Protein AF-A0A815UGX0-F1 (afdb_monomer_lite)

Foldseek 3Di:
DQDPVNVVVVVVLVVVVVVVVVVPDDLVNVLVSVLVLLVVCQDPPRPVSLADKDKFFQDAPVSVVSNVVSCVVVVSPPQWDWDDDPRGITITHHPPPPPPD

Sequence (101 aa):
MITFEETLFLIDLILRMKYFQIGCTTSNDIELFVHVILMKISTKPNHNLRLLAFSIPTADDEMIKKLQKMINFNKLIFNYIIKRLFDTTIYIWNNTKLLFL

Radius of gyration: 13.76 Å; chains: 1; bounding box: 44×29×32 Å

Structure (mmCIF, N/CA/C/O backbone):
data_AF-A0A815UGX0-F1
#
_entry.id   AF-A0A815UGX0-F1
#
loop_
_atom_site.group_PDB
_atom_site.id
_atom_site.type_symbol
_atom_site.label_atom_id
_atom_site.label_alt_id
_atom_site.label_comp_id
_atom_site.label_asym_id
_atom_site.label_entity_id
_atom_site.label_seq_id
_atom_site.pdbx_PDB_ins_code
_atom_site.Cartn_x
_atom_site.Cartn_y
_atom_site.Cartn_z
_atom_site.occupancy
_atom_site.B_iso_or_equiv
_atom_site.auth_seq_id
_atom_site.auth_comp_id
_atom_site.auth_asym_id
_atom_site.auth_atom_id
_atom_site.pdbx_PDB_model_num
ATOM 1 N N . MET A 1 1 ? -12.250 15.304 9.681 1.00 71.44 1 MET A N 1
ATOM 2 C CA . MET A 1 1 ? -11.108 16.195 9.978 1.00 71.44 1 MET A CA 1
ATOM 3 C C . MET A 1 1 ? -9.881 15.318 10.117 1.00 71.44 1 MET A C 1
ATOM 5 O O . MET A 1 1 ? -9.971 14.340 10.851 1.00 71.44 1 MET A O 1
ATOM 9 N N . ILE A 1 2 ? -8.813 15.608 9.370 1.00 77.25 2 ILE A N 1
ATOM 10 C CA . ILE A 1 2 ? -7.548 14.865 9.463 1.00 77.25 2 ILE A CA 1
ATOM 11 C C . ILE A 1 2 ? -6.904 15.197 10.809 1.00 77.25 2 ILE A C 1
ATOM 13 O O . ILE A 1 2 ? -6.871 16.365 11.200 1.00 77.25 2 ILE A O 1
ATOM 17 N N . THR A 1 3 ? -6.452 14.184 11.544 1.00 85.69 3 THR A N 1
ATOM 18 C CA . THR A 1 3 ? -5.793 14.403 12.839 1.00 85.69 3 THR A CA 1
ATOM 19 C C . THR A 1 3 ? -4.356 14.894 12.650 1.00 85.69 3 THR A C 1
ATOM 21 O O . THR A 1 3 ? -3.759 14.772 11.576 1.00 85.69 3 THR A O 1
ATOM 24 N N . PHE A 1 4 ? -3.761 15.441 13.710 1.00 85.44 4 PHE A N 1
ATOM 25 C CA . PHE A 1 4 ? -2.349 15.824 13.689 1.00 85.44 4 PHE A CA 1
ATOM 26 C C . PHE A 1 4 ? -1.433 14.623 13.390 1.00 85.44 4 PHE A C 1
ATOM 28 O O . PHE A 1 4 ? -0.520 14.732 12.575 1.00 85.44 4 PHE A O 1
ATOM 35 N N . GLU A 1 5 ? -1.725 13.451 13.962 1.00 85.50 5 GLU A N 1
ATOM 36 C CA . GLU A 1 5 ? -0.975 12.217 13.691 1.00 85.50 5 GLU A CA 1
ATOM 37 C C . GLU A 1 5 ? -1.096 11.755 12.235 1.00 85.50 5 GLU A C 1
ATOM 39 O O . GLU A 1 5 ? -0.102 11.360 11.625 1.00 85.50 5 GLU A O 1
ATOM 44 N N . GLU A 1 6 ? -2.302 11.817 11.662 1.00 82.88 6 GLU A N 1
ATOM 45 C CA . GLU A 1 6 ? -2.519 11.517 10.245 1.00 82.88 6 GLU A CA 1
ATOM 46 C C . GLU A 1 6 ? -1.743 12.505 9.359 1.00 82.88 6 GLU A C 1
ATOM 48 O O . GLU A 1 6 ? -1.129 12.098 8.376 1.00 82.88 6 GLU A O 1
ATOM 53 N N . THR A 1 7 ? -1.695 13.785 9.738 1.00 84.75 7 THR A N 1
ATOM 54 C CA . THR A 1 7 ? -0.933 14.821 9.019 1.00 84.75 7 THR A CA 1
ATOM 55 C C . THR A 1 7 ? 0.570 14.542 9.044 1.00 84.75 7 THR A C 1
ATOM 57 O O . THR A 1 7 ? 1.213 14.573 7.996 1.00 84.75 7 THR A O 1
ATOM 60 N N . LEU A 1 8 ? 1.137 14.217 10.211 1.00 86.81 8 LEU A N 1
ATOM 61 C CA . LEU A 1 8 ? 2.555 13.861 10.330 1.00 86.81 8 LEU A CA 1
ATOM 62 C C . LEU A 1 8 ? 2.902 12.623 9.501 1.00 86.81 8 LEU A C 1
ATOM 64 O O . LEU A 1 8 ? 3.933 12.599 8.831 1.00 86.81 8 LEU A O 1
ATOM 68 N N . PHE A 1 9 ? 2.020 11.622 9.500 1.00 86.12 9 PHE A N 1
ATOM 69 C CA . PHE A 1 9 ? 2.189 10.437 8.668 1.00 86.12 9 PHE A CA 1
ATOM 70 C C . PHE A 1 9 ? 2.206 10.782 7.171 1.00 86.12 9 PHE A C 1
ATOM 72 O O . PHE A 1 9 ? 3.064 10.286 6.448 1.00 86.12 9 PHE A O 1
ATOM 79 N N . LEU A 1 10 ? 1.312 11.659 6.701 1.00 84.44 10 LEU A N 1
ATOM 80 C CA . LEU A 1 10 ? 1.300 12.106 5.302 1.00 84.44 10 LEU A CA 1
ATOM 81 C C . LEU A 1 10 ? 2.569 12.880 4.922 1.00 84.44 10 LEU A C 1
ATOM 83 O O . LEU A 1 10 ? 3.078 12.707 3.816 1.00 84.44 10 LEU A O 1
ATOM 87 N N . ILE A 1 11 ? 3.104 13.704 5.828 1.00 85.25 11 ILE A N 1
ATOM 88 C CA . ILE A 1 11 ? 4.369 14.417 5.603 1.00 85.25 11 ILE A CA 1
ATOM 89 C C . ILE A 1 11 ? 5.529 13.420 5.464 1.00 85.25 11 ILE A C 1
ATOM 91 O O . ILE A 1 11 ? 6.281 13.501 4.491 1.00 85.25 11 ILE A O 1
ATOM 95 N N . ASP A 1 12 ? 5.650 12.454 6.382 1.00 84.69 12 ASP A N 1
ATOM 96 C CA . ASP A 1 12 ? 6.668 11.391 6.308 1.00 84.69 12 ASP A CA 1
ATOM 97 C C . ASP A 1 12 ? 6.523 10.563 5.019 1.00 84.69 12 ASP A C 1
ATOM 99 O O . ASP A 1 12 ? 7.509 10.285 4.332 1.00 84.69 12 ASP A O 1
ATOM 103 N N . LEU A 1 13 ? 5.284 10.253 4.627 1.00 83.81 13 LEU A N 1
ATOM 104 C CA . LEU A 1 13 ? 4.973 9.533 3.397 1.00 83.81 13 LEU A CA 1
ATOM 105 C C . LEU A 1 13 ? 5.483 10.272 2.154 1.00 83.81 13 LEU A C 1
ATOM 107 O O . LEU A 1 13 ? 6.174 9.677 1.328 1.00 83.81 13 LEU A O 1
ATOM 111 N N . ILE A 1 14 ? 5.185 11.569 2.030 1.00 80.62 14 ILE A N 1
ATOM 112 C CA . ILE A 1 14 ? 5.613 12.399 0.893 1.00 80.62 14 ILE A CA 1
ATOM 113 C C . ILE A 1 14 ? 7.141 12.466 0.810 1.00 80.62 14 ILE A C 1
ATOM 115 O O . ILE A 1 14 ? 7.705 12.385 -0.284 1.00 80.62 14 ILE A O 1
ATOM 119 N N . LEU A 1 15 ? 7.822 12.597 1.953 1.00 79.31 15 LEU A N 1
ATOM 120 C CA . LEU A 1 15 ? 9.284 12.610 1.997 1.00 79.31 15 LEU A CA 1
ATOM 121 C C . LEU A 1 15 ? 9.858 11.291 1.478 1.00 79.31 15 LEU A C 1
ATOM 123 O O . LEU A 1 15 ? 10.726 11.313 0.608 1.00 79.31 15 LEU A O 1
ATOM 127 N N . ARG A 1 16 ? 9.332 10.148 1.931 1.00 76.88 16 ARG A N 1
ATOM 128 C CA . ARG A 1 16 ? 9.757 8.822 1.456 1.00 76.88 16 ARG A CA 1
ATOM 129 C C . ARG A 1 16 ? 9.478 8.624 -0.031 1.00 76.88 16 ARG A C 1
ATOM 131 O O . ARG A 1 16 ? 10.355 8.140 -0.737 1.00 76.88 16 ARG A O 1
ATOM 138 N N . MET A 1 17 ? 8.324 9.058 -0.542 1.00 74.44 17 MET A N 1
ATOM 139 C CA . MET A 1 17 ? 8.008 8.965 -1.977 1.00 74.44 17 MET A CA 1
ATOM 140 C C . MET A 1 17 ? 9.025 9.708 -2.853 1.00 74.44 17 MET A C 1
ATOM 142 O O . MET A 1 17 ? 9.391 9.205 -3.915 1.00 74.44 17 MET A O 1
ATOM 146 N N . LYS A 1 18 ? 9.538 10.862 -2.400 1.00 69.00 18 LYS A N 1
ATOM 147 C CA . LYS A 1 18 ? 10.619 11.571 -3.106 1.00 69.00 18 LYS A CA 1
ATOM 148 C C . LYS A 1 18 ? 11.907 10.748 -3.175 1.00 69.00 18 LYS A C 1
ATOM 150 O O . LYS A 1 18 ? 12.571 10.782 -4.205 1.00 69.00 18 LYS A O 1
ATOM 155 N N . TYR A 1 19 ? 12.237 9.983 -2.132 1.00 66.44 19 TYR A N 1
ATOM 156 C CA . TYR A 1 19 ? 13.378 9.060 -2.165 1.00 66.44 19 TYR A CA 1
ATOM 157 C C . TYR A 1 19 ? 13.174 7.923 -3.179 1.00 66.44 19 TYR A C 1
ATOM 159 O O . TYR A 1 19 ? 14.099 7.612 -3.926 1.00 66.44 19 TYR A O 1
ATOM 167 N N . PHE A 1 20 ? 11.962 7.361 -3.280 1.00 64.81 20 PHE A N 1
ATOM 168 C CA . PHE A 1 20 ? 11.636 6.324 -4.275 1.00 64.81 20 PHE A CA 1
ATOM 169 C C . PHE A 1 20 ? 11.746 6.826 -5.727 1.00 64.81 20 PHE A C 1
ATOM 171 O O . PHE A 1 20 ? 12.129 6.069 -6.616 1.00 64.81 20 PHE A O 1
ATOM 178 N N . GLN A 1 21 ? 11.470 8.109 -5.982 1.00 60.59 21 GLN A N 1
ATOM 179 C CA . GLN A 1 21 ? 11.523 8.692 -7.328 1.00 60.59 21 GLN A CA 1
ATOM 180 C C . GLN A 1 21 ? 12.950 8.818 -7.898 1.00 60.59 21 GLN A C 1
ATOM 182 O O . GLN A 1 21 ? 13.115 8.892 -9.113 1.00 60.59 21 GLN A O 1
ATOM 187 N N . ILE A 1 22 ? 13.989 8.800 -7.056 1.00 59.16 22 ILE A N 1
ATOM 188 C CA . ILE A 1 22 ? 15.395 8.983 -7.473 1.00 59.16 22 ILE A CA 1
ATOM 189 C C . ILE A 1 22 ? 15.990 7.679 -8.070 1.00 59.16 22 ILE A C 1
ATOM 191 O O . ILE A 1 22 ? 17.185 7.581 -8.326 1.00 59.16 22 ILE A O 1
ATOM 195 N N . GLY A 1 23 ? 15.158 6.664 -8.348 1.00 53.78 23 GLY A N 1
ATOM 196 C CA . GLY A 1 23 ? 15.554 5.451 -9.081 1.00 53.78 23 GLY A CA 1
ATOM 197 C C . GLY A 1 23 ? 16.417 4.475 -8.277 1.00 53.78 23 GLY A C 1
ATOM 198 O O . GLY A 1 23 ? 16.997 3.553 -8.839 1.00 53.78 23 GLY A O 1
ATOM 199 N N . CYS A 1 24 ? 16.506 4.670 -6.962 1.00 50.91 24 CYS A N 1
ATOM 200 C CA . CYS A 1 24 ? 17.451 3.976 -6.092 1.00 50.91 24 CYS A CA 1
ATOM 201 C C . CYS A 1 24 ? 16.729 3.034 -5.120 1.00 50.91 24 CYS A C 1
ATOM 203 O O . CYS A 1 24 ? 16.945 3.105 -3.914 1.00 50.91 24 CYS A O 1
ATOM 205 N N . THR A 1 25 ? 15.796 2.213 -5.616 1.00 60.28 25 THR A N 1
ATOM 206 C CA . THR A 1 25 ? 15.001 1.339 -4.738 1.00 60.28 25 THR A CA 1
ATOM 207 C C . THR A 1 25 ? 14.845 -0.057 -5.309 1.00 60.28 25 THR A C 1
ATOM 209 O O . THR A 1 25 ? 14.569 -0.245 -6.492 1.00 60.28 25 THR A O 1
ATOM 212 N N . THR A 1 26 ? 15.081 -1.045 -4.452 1.00 66.12 26 THR A N 1
ATOM 213 C CA . THR A 1 26 ? 14.900 -2.460 -4.768 1.00 66.12 26 THR A CA 1
ATOM 214 C C . THR A 1 26 ? 13.430 -2.849 -4.599 1.00 66.12 26 THR A C 1
ATOM 216 O O . THR A 1 26 ? 12.667 -2.158 -3.919 1.00 66.12 26 THR A O 1
ATOM 219 N N . SER A 1 27 ? 13.013 -3.996 -5.151 1.00 66.00 27 SER A N 1
ATOM 220 C CA . SER A 1 27 ? 11.641 -4.505 -4.968 1.00 66.00 27 SER A CA 1
ATOM 221 C C . SER A 1 27 ? 11.240 -4.637 -3.491 1.00 66.00 27 SER A C 1
ATOM 223 O O . SER A 1 27 ? 10.068 -4.492 -3.150 1.00 66.00 27 SER A O 1
ATOM 225 N N . ASN A 1 28 ? 12.210 -4.909 -2.610 1.00 72.88 28 ASN A N 1
ATOM 226 C CA . ASN A 1 28 ? 11.977 -5.094 -1.178 1.00 72.88 28 ASN A CA 1
ATOM 227 C C . ASN A 1 28 ? 11.662 -3.773 -0.467 1.00 72.88 28 ASN A C 1
ATOM 229 O O . ASN A 1 28 ? 10.830 -3.753 0.440 1.00 72.88 28 ASN A O 1
ATOM 233 N N . ASP A 1 29 ? 12.283 -2.671 -0.894 1.00 78.44 29 ASP A N 1
ATOM 234 C CA . ASP A 1 29 ? 12.025 -1.347 -0.321 1.00 78.44 29 ASP A CA 1
ATOM 235 C C . ASP A 1 29 ? 10.587 -0.911 -0.612 1.00 78.44 29 ASP A C 1
ATOM 237 O O . ASP A 1 29 ? 9.896 -0.384 0.261 1.00 78.44 29 ASP A O 1
ATOM 241 N N . ILE A 1 30 ? 10.109 -1.199 -1.827 1.00 79.19 30 ILE A N 1
ATOM 242 C CA . ILE A 1 30 ? 8.731 -0.925 -2.241 1.00 79.19 30 ILE A CA 1
ATOM 243 C C . ILE A 1 30 ? 7.752 -1.808 -1.464 1.00 79.19 30 ILE A C 1
ATOM 245 O O . ILE A 1 30 ? 6.753 -1.300 -0.959 1.00 79.19 30 ILE A O 1
ATOM 249 N N . GLU A 1 31 ? 8.031 -3.106 -1.311 1.00 82.94 31 GLU A N 1
ATOM 250 C CA . GLU A 1 31 ? 7.183 -4.005 -0.517 1.00 82.94 31 GLU A CA 1
ATOM 251 C C . GLU A 1 31 ? 7.024 -3.514 0.928 1.00 82.94 31 GLU A C 1
ATOM 253 O O . GLU A 1 31 ? 5.898 -3.389 1.420 1.00 82.94 31 GLU A O 1
ATOM 258 N N . LEU A 1 32 ? 8.134 -3.169 1.587 1.00 83.44 32 LEU A N 1
ATOM 259 C CA . LEU A 1 32 ? 8.126 -2.665 2.957 1.00 83.44 32 LEU A CA 1
ATOM 260 C C . LEU A 1 32 ? 7.402 -1.317 3.060 1.00 83.44 32 LEU A C 1
ATOM 262 O O . LEU A 1 32 ? 6.642 -1.089 4.003 1.00 83.44 32 LEU A O 1
ATOM 266 N N . PHE A 1 33 ? 7.580 -0.441 2.073 1.00 84.06 33 PHE A N 1
ATOM 267 C CA . PHE A 1 33 ? 6.892 0.843 2.022 1.00 84.06 33 PHE A CA 1
ATOM 268 C C . PHE A 1 33 ? 5.374 0.683 1.891 1.00 84.06 33 PHE A C 1
ATOM 270 O O . PHE A 1 33 ? 4.620 1.243 2.689 1.00 84.06 33 PHE A O 1
ATOM 277 N N . VAL A 1 34 ? 4.914 -0.144 0.948 1.00 82.62 34 VAL A N 1
ATOM 278 C CA . VAL A 1 34 ? 3.487 -0.462 0.779 1.00 82.62 34 VAL A CA 1
ATOM 279 C C . VAL A 1 34 ? 2.921 -1.102 2.043 1.00 82.62 34 VAL A C 1
ATOM 281 O O . VAL A 1 34 ? 1.820 -0.752 2.470 1.00 82.62 34 VAL A O 1
ATOM 284 N N . HIS A 1 35 ? 3.680 -1.997 2.676 1.00 85.06 35 HIS A N 1
ATOM 285 C CA . HIS A 1 35 ? 3.287 -2.635 3.925 1.00 85.06 35 HIS A CA 1
ATOM 286 C C . HIS A 1 35 ? 3.028 -1.611 5.042 1.00 85.06 35 HIS A C 1
ATOM 288 O O . HIS A 1 35 ? 1.973 -1.654 5.676 1.00 85.06 35 HIS A O 1
ATOM 294 N N . VAL A 1 36 ? 3.938 -0.650 5.245 1.00 85.44 36 VAL A N 1
ATOM 295 C CA . VAL A 1 36 ? 3.788 0.418 6.253 1.00 85.44 36 VAL A CA 1
ATOM 296 C C . VAL A 1 36 ? 2.536 1.257 5.992 1.00 85.44 36 VAL A C 1
ATOM 298 O O . VAL A 1 36 ? 1.771 1.523 6.924 1.00 85.44 36 VAL A O 1
ATOM 301 N N . ILE A 1 37 ? 2.292 1.630 4.732 1.00 83.81 37 ILE A N 1
ATOM 302 C CA . ILE A 1 37 ? 1.103 2.400 4.347 1.00 83.81 37 ILE A CA 1
ATOM 303 C C . ILE A 1 37 ? -0.167 1.631 4.701 1.00 83.81 37 ILE A C 1
ATOM 305 O O . ILE A 1 37 ? -1.037 2.142 5.409 1.00 83.81 37 ILE A O 1
ATOM 309 N N . LEU A 1 38 ? -0.261 0.383 4.248 1.00 82.62 38 LEU A N 1
ATOM 310 C CA . LEU A 1 38 ? -1.452 -0.436 4.436 1.00 82.62 38 LEU A CA 1
ATOM 311 C C . LEU A 1 38 ? -1.703 -0.782 5.904 1.00 82.62 38 LEU A C 1
ATOM 313 O O . LEU A 1 38 ? -2.855 -0.780 6.337 1.00 82.62 38 LEU A O 1
ATOM 317 N N . MET A 1 39 ? -0.654 -1.004 6.697 1.00 83.69 39 MET A N 1
ATOM 318 C CA . MET A 1 39 ? -0.765 -1.185 8.147 1.00 83.69 39 MET A CA 1
ATOM 319 C C . MET A 1 39 ? -1.320 0.065 8.833 1.00 83.69 39 MET A C 1
ATOM 321 O O . MET A 1 39 ? -2.247 -0.024 9.645 1.00 83.69 39 MET A O 1
ATOM 325 N N . LYS A 1 40 ? -0.808 1.252 8.484 1.00 82.12 40 LYS A N 1
ATOM 326 C CA . LYS A 1 40 ? -1.291 2.509 9.068 1.00 82.12 40 LYS A CA 1
ATOM 327 C C . LYS A 1 40 ? -2.750 2.778 8.697 1.00 82.12 40 LYS A C 1
ATOM 329 O O . LYS A 1 40 ? -3.529 3.181 9.554 1.00 82.12 40 LYS A O 1
ATOM 334 N N . ILE A 1 41 ? -3.148 2.478 7.465 1.00 79.00 41 ILE A N 1
ATOM 335 C CA . ILE A 1 41 ? -4.542 2.588 7.016 1.00 79.00 41 ILE A CA 1
ATOM 336 C C . ILE A 1 41 ? -5.460 1.575 7.727 1.00 79.00 41 ILE A C 1
ATOM 338 O O . ILE A 1 41 ? -6.613 1.879 8.050 1.00 79.00 41 ILE A O 1
ATOM 342 N N . SER A 1 42 ? -4.961 0.360 7.970 1.00 76.19 42 SER A N 1
ATOM 343 C CA . SER A 1 42 ? -5.741 -0.732 8.566 1.00 76.19 42 SER A CA 1
ATOM 344 C C . SER A 1 42 ? -6.004 -0.541 10.065 1.00 76.19 42 SER A C 1
ATOM 346 O O . SER A 1 42 ? -6.950 -1.119 10.602 1.00 76.19 42 SER A O 1
ATOM 348 N N . THR A 1 43 ? -5.224 0.299 10.752 1.00 77.06 43 THR A N 1
ATOM 349 C CA . THR A 1 43 ? -5.417 0.596 12.180 1.00 77.06 43 THR A CA 1
ATOM 350 C C . THR A 1 43 ? -6.563 1.597 12.406 1.00 77.06 43 THR A C 1
ATOM 352 O O . THR A 1 43 ? -6.619 2.671 11.807 1.00 77.06 43 THR A O 1
ATOM 355 N N . LYS A 1 44 ? -7.525 1.256 13.281 1.00 67.56 44 LYS A N 1
ATOM 356 C CA . LYS A 1 44 ? -8.509 2.232 13.796 1.00 67.56 44 LYS A CA 1
ATOM 357 C C . LYS A 1 44 ? -7.781 3.210 14.737 1.00 67.56 44 LYS A C 1
ATOM 359 O O . LYS A 1 44 ? -6.941 2.729 15.496 1.00 67.56 44 LYS A O 1
ATOM 364 N N . PRO A 1 45 ? -8.092 4.523 14.739 1.00 62.88 45 PRO A N 1
ATOM 365 C CA . PRO A 1 45 ? -9.242 5.207 14.128 1.00 62.88 45 PRO A CA 1
ATOM 366 C C . PRO A 1 45 ? -8.947 5.962 12.806 1.00 62.88 45 PRO A C 1
ATOM 368 O O . PRO A 1 45 ? -9.625 6.946 12.518 1.00 62.88 45 PRO A O 1
ATOM 371 N N . ASN A 1 46 ? -7.984 5.525 11.982 1.00 66.94 46 ASN A N 1
ATOM 372 C CA . ASN A 1 46 ? -7.494 6.274 10.806 1.00 66.94 46 ASN A CA 1
ATOM 373 C C . ASN A 1 46 ? -8.456 6.262 9.597 1.00 66.94 46 ASN A C 1
ATOM 375 O O . ASN A 1 46 ? -8.127 5.801 8.502 1.00 66.94 46 ASN A O 1
ATOM 379 N N . HIS A 1 47 ? -9.691 6.725 9.792 1.00 68.06 47 HIS A N 1
ATOM 380 C CA . HIS A 1 47 ? -10.746 6.699 8.784 1.00 68.06 47 HIS A CA 1
ATOM 381 C C . HIS A 1 47 ? -10.442 7.587 7.572 1.00 68.06 47 HIS A C 1
ATOM 383 O O . HIS A 1 47 ? -10.875 7.243 6.477 1.00 68.06 47 HIS A O 1
ATOM 389 N N . ASN A 1 48 ? -9.682 8.679 7.727 1.00 74.00 48 ASN A N 1
ATOM 390 C CA . ASN A 1 48 ? -9.358 9.561 6.599 1.00 74.00 48 ASN A CA 1
ATOM 391 C C . ASN A 1 48 ? -8.256 8.960 5.716 1.00 74.00 48 ASN A C 1
ATOM 393 O O . ASN A 1 48 ? -8.319 9.069 4.493 1.00 74.00 48 ASN A O 1
ATOM 397 N N . LEU A 1 49 ? -7.282 8.258 6.315 1.00 74.62 49 LEU A N 1
ATOM 398 C CA . LEU A 1 49 ? -6.217 7.573 5.566 1.00 74.62 49 LEU A CA 1
ATOM 399 C C . LEU A 1 49 ? -6.759 6.453 4.669 1.00 74.62 49 LEU A C 1
ATOM 401 O O . LEU A 1 49 ? -6.124 6.090 3.684 1.00 74.62 49 LEU A O 1
ATOM 405 N N . ARG A 1 50 ? -7.966 5.950 4.946 1.00 72.81 50 ARG A N 1
ATOM 406 C CA . ARG A 1 50 ? -8.658 4.978 4.088 1.00 72.81 50 ARG A CA 1
ATOM 407 C C . ARG A 1 50 ? -9.028 5.516 2.708 1.00 72.81 50 ARG A C 1
ATOM 409 O O . ARG A 1 50 ? -9.381 4.721 1.848 1.00 72.81 50 ARG A O 1
ATOM 416 N N . LEU A 1 51 ? -8.956 6.826 2.487 1.00 72.25 51 LEU A N 1
ATOM 417 C CA . LEU A 1 51 ? -9.159 7.439 1.173 1.00 72.25 51 LEU A CA 1
ATOM 418 C C . LEU A 1 51 ? -7.854 7.582 0.382 1.00 72.25 51 LEU A C 1
ATOM 420 O O . LEU A 1 51 ? -7.888 8.010 -0.770 1.00 72.25 51 LEU A O 1
ATOM 424 N N . LEU A 1 52 ? -6.708 7.233 0.976 1.00 74.12 52 LEU A N 1
ATOM 425 C CA . LEU A 1 52 ? -5.433 7.310 0.281 1.00 74.12 52 LEU A CA 1
ATOM 426 C C . LEU A 1 52 ? -5.401 6.338 -0.890 1.00 74.12 52 LEU A C 1
ATOM 428 O O . LEU A 1 52 ? -5.658 5.140 -0.742 1.00 74.12 52 LEU A O 1
ATOM 432 N N . ALA A 1 53 ? -5.014 6.890 -2.032 1.00 73.12 53 ALA A N 1
ATOM 433 C CA . ALA A 1 53 ? -4.623 6.154 -3.211 1.00 73.12 53 ALA A CA 1
ATOM 434 C C . ALA A 1 53 ? -3.209 6.577 -3.602 1.00 73.12 53 ALA A C 1
ATOM 436 O O . ALA A 1 53 ? -2.852 7.752 -3.507 1.00 73.12 53 ALA A O 1
ATOM 437 N N . PHE A 1 54 ? -2.403 5.617 -4.039 1.00 74.12 54 PHE A N 1
ATOM 438 C CA . PHE A 1 54 ? -1.054 5.883 -4.518 1.00 74.12 54 PHE A CA 1
ATOM 439 C C . PHE A 1 54 ? -0.701 4.963 -5.681 1.00 74.12 54 PHE A C 1
ATOM 441 O O . PHE A 1 54 ? -1.284 3.886 -5.849 1.00 74.12 54 PHE A O 1
ATOM 448 N N . SER A 1 55 ? 0.250 5.436 -6.482 1.00 75.94 55 SER A N 1
ATOM 449 C CA . SER A 1 55 ? 0.750 4.770 -7.675 1.00 75.94 55 SER A CA 1
ATOM 450 C C . SER A 1 55 ? 2.216 4.395 -7.505 1.00 75.94 55 SER A C 1
ATOM 452 O O . SER A 1 55 ? 3.018 5.239 -7.104 1.00 75.94 55 SER A O 1
ATOM 454 N N . ILE A 1 56 ? 2.574 3.164 -7.859 1.00 76.31 56 ILE A N 1
ATOM 455 C CA . ILE A 1 56 ? 3.973 2.720 -7.914 1.00 76.31 56 ILE A CA 1
ATOM 456 C C . ILE A 1 56 ? 4.368 2.654 -9.390 1.00 76.31 56 ILE A C 1
ATOM 458 O O . ILE A 1 56 ? 3.874 1.754 -10.072 1.00 76.31 56 ILE A O 1
ATOM 462 N N . PRO A 1 57 ? 5.180 3.595 -9.905 1.00 69.00 57 PRO A N 1
ATOM 463 C CA . PRO A 1 57 ? 5.687 3.518 -11.269 1.00 69.00 57 PRO A CA 1
ATOM 464 C C . PRO A 1 57 ? 6.701 2.372 -11.390 1.00 69.00 57 PRO A C 1
ATOM 466 O O . PRO A 1 57 ? 7.305 1.957 -10.402 1.00 69.00 57 PRO A O 1
ATOM 469 N N . THR A 1 58 ? 6.927 1.882 -12.609 1.00 73.00 58 THR A N 1
ATOM 470 C CA . THR A 1 58 ? 7.896 0.807 -12.926 1.00 73.00 58 THR A CA 1
ATOM 471 C C . THR A 1 58 ? 7.654 -0.532 -12.219 1.00 73.00 58 THR A C 1
ATOM 473 O O . THR A 1 58 ? 8.567 -1.339 -12.092 1.00 73.00 58 THR A O 1
ATOM 476 N N . ALA A 1 59 ? 6.422 -0.804 -11.788 1.00 75.19 59 ALA A N 1
ATOM 477 C CA . ALA A 1 59 ? 6.081 -2.062 -11.150 1.00 75.19 59 ALA A CA 1
ATOM 478 C C . ALA A 1 59 ? 5.949 -3.217 -12.148 1.00 75.19 59 ALA A C 1
ATOM 480 O O . ALA A 1 59 ? 5.045 -3.222 -12.986 1.00 75.19 59 ALA A O 1
ATOM 481 N N . ASP A 1 60 ? 6.839 -4.202 -12.026 1.00 77.44 60 ASP A N 1
ATOM 482 C CA . ASP A 1 60 ? 6.797 -5.441 -12.797 1.00 77.44 60 ASP A CA 1
ATOM 483 C C . ASP A 1 60 ? 5.847 -6.493 -12.186 1.00 77.44 60 ASP A C 1
ATOM 485 O O . ASP A 1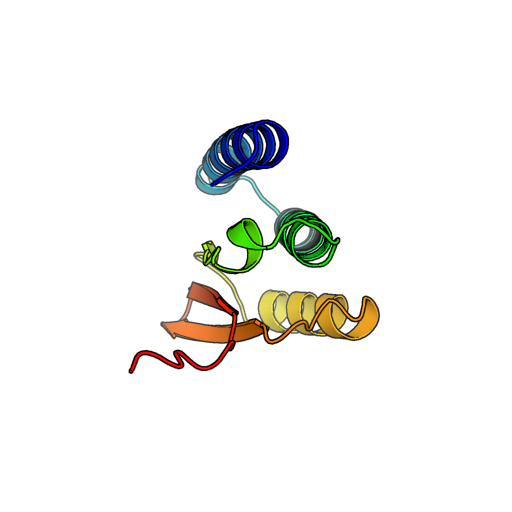 60 ? 5.302 -6.344 -11.085 1.00 77.44 60 ASP A O 1
ATOM 489 N N . ASP A 1 61 ? 5.637 -7.587 -12.922 1.00 79.75 61 ASP A N 1
ATOM 490 C CA . ASP A 1 61 ? 4.746 -8.676 -12.512 1.00 79.75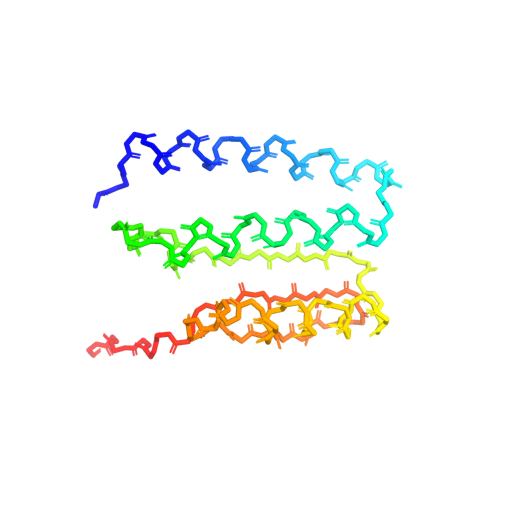 61 ASP A CA 1
ATOM 491 C C . ASP A 1 61 ? 5.223 -9.416 -11.254 1.00 79.75 61 ASP A C 1
ATOM 493 O O . ASP A 1 61 ? 4.402 -9.958 -10.505 1.00 79.75 61 ASP A O 1
ATOM 497 N N . GLU A 1 62 ? 6.534 -9.462 -11.003 1.00 83.19 62 GLU A N 1
ATOM 498 C CA . GLU A 1 62 ? 7.082 -10.104 -9.809 1.00 83.19 62 GLU A CA 1
ATOM 499 C C . GLU A 1 62 ? 6.754 -9.276 -8.565 1.00 83.19 62 GLU A C 1
ATOM 501 O O . GLU A 1 62 ? 6.267 -9.814 -7.566 1.00 83.19 62 GLU A O 1
ATOM 506 N N . MET A 1 63 ? 6.933 -7.958 -8.643 1.00 80.38 63 MET A N 1
ATOM 507 C CA . MET A 1 63 ? 6.591 -7.030 -7.578 1.00 80.38 63 MET A CA 1
ATOM 508 C C . MET A 1 63 ? 5.084 -7.018 -7.312 1.00 80.38 63 MET A C 1
ATOM 510 O O . MET A 1 63 ? 4.681 -7.060 -6.150 1.00 80.38 63 MET A O 1
ATOM 514 N N . ILE A 1 64 ? 4.239 -7.066 -8.352 1.00 79.88 64 ILE A N 1
ATOM 515 C CA . ILE A 1 64 ? 2.782 -7.222 -8.183 1.00 79.88 64 ILE A CA 1
ATOM 516 C C . ILE A 1 64 ? 2.466 -8.474 -7.355 1.00 79.88 64 ILE A C 1
ATOM 518 O O . ILE A 1 64 ? 1.705 -8.398 -6.385 1.00 79.88 64 ILE A O 1
ATOM 522 N N . LYS A 1 65 ? 3.060 -9.622 -7.703 1.00 83.00 65 LYS A N 1
ATOM 523 C CA . LYS A 1 65 ? 2.839 -10.888 -6.986 1.00 83.00 65 LYS A CA 1
ATOM 524 C C . LYS A 1 65 ? 3.322 -10.820 -5.538 1.00 83.00 65 LYS A C 1
ATOM 526 O O . LYS A 1 65 ? 2.617 -11.306 -4.651 1.00 83.00 65 LYS A O 1
ATOM 531 N N . LYS A 1 66 ? 4.485 -10.208 -5.280 1.00 84.94 66 LYS A N 1
ATOM 532 C CA . LYS A 1 66 ? 5.009 -10.000 -3.917 1.00 84.94 66 LYS A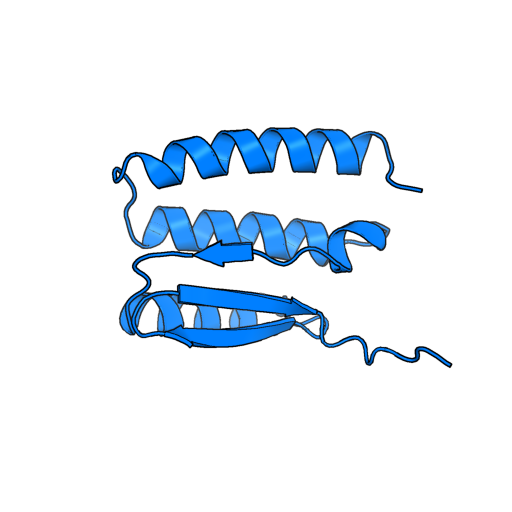 CA 1
ATOM 533 C C . LYS A 1 66 ? 4.056 -9.149 -3.082 1.00 84.94 66 LYS A C 1
ATOM 535 O O . LYS A 1 66 ? 3.641 -9.581 -2.008 1.00 84.94 66 LYS A O 1
ATOM 540 N N . L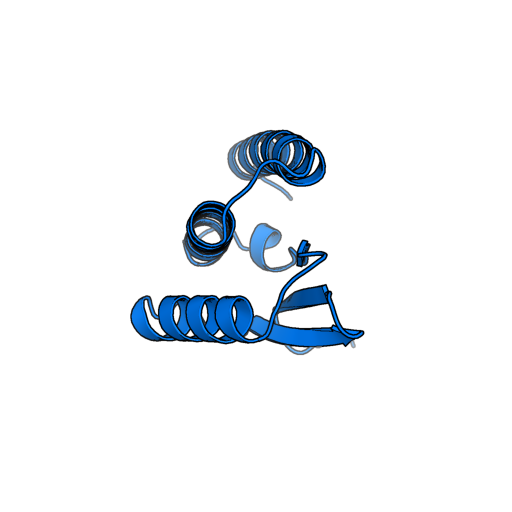EU A 1 67 ? 3.613 -8.012 -3.618 1.00 82.69 67 LEU A N 1
ATOM 541 C CA . LEU A 1 67 ? 2.663 -7.124 -2.946 1.00 82.69 67 LEU A CA 1
ATOM 542 C C . LEU A 1 67 ? 1.334 -7.827 -2.651 1.00 82.69 67 LEU A C 1
ATOM 544 O O . LEU A 1 67 ? 0.844 -7.763 -1.525 1.00 82.69 67 LEU A O 1
ATOM 548 N N . GLN A 1 68 ? 0.776 -8.557 -3.622 1.00 80.81 68 GLN A N 1
ATOM 549 C CA . GLN A 1 68 ? -0.442 -9.348 -3.419 1.00 80.81 68 GLN A CA 1
ATOM 550 C C . GLN A 1 68 ? -0.265 -10.399 -2.317 1.00 80.81 68 GLN A C 1
ATOM 552 O O . GLN A 1 68 ? -1.129 -10.540 -1.451 1.00 80.81 68 GLN A O 1
ATOM 557 N N . LYS A 1 69 ? 0.864 -11.119 -2.311 1.00 86.00 69 LYS A N 1
ATOM 558 C CA . LYS A 1 69 ? 1.167 -12.126 -1.288 1.00 86.00 69 LYS A CA 1
ATOM 559 C C . LYS A 1 69 ? 1.271 -11.502 0.105 1.00 86.00 69 LYS A C 1
ATOM 561 O O . LYS A 1 69 ? 0.666 -12.027 1.036 1.00 86.00 69 LYS A O 1
ATOM 566 N N . MET A 1 70 ? 1.981 -10.382 0.235 1.00 86.38 70 MET A N 1
ATOM 567 C CA . MET A 1 70 ? 2.148 -9.644 1.491 1.00 86.38 70 MET A CA 1
ATOM 568 C C . MET A 1 70 ? 0.804 -9.138 2.036 1.00 86.38 70 MET A C 1
ATOM 570 O O . MET A 1 70 ? 0.495 -9.326 3.213 1.00 86.38 70 MET A O 1
ATOM 574 N N . ILE A 1 71 ? -0.044 -8.584 1.169 1.00 80.94 71 ILE A N 1
ATOM 575 C CA . ILE A 1 71 ? -1.370 -8.068 1.536 1.00 80.94 71 ILE A CA 1
ATOM 576 C C . ILE A 1 71 ? -2.294 -9.184 2.029 1.00 80.94 71 ILE A C 1
ATOM 578 O O . ILE A 1 71 ? -2.962 -9.024 3.056 1.00 80.94 71 ILE A O 1
ATOM 582 N N . ASN A 1 72 ? -2.300 -10.320 1.327 1.00 81.81 72 ASN A N 1
ATOM 583 C CA . ASN A 1 72 ? -3.082 -11.496 1.702 1.00 81.81 72 ASN A CA 1
ATOM 584 C C . ASN A 1 72 ? -2.591 -12.096 3.028 1.00 81.81 72 ASN A C 1
ATOM 586 O O . ASN A 1 72 ? -3.403 -12.396 3.902 1.00 81.81 72 ASN A O 1
ATOM 590 N N . PHE A 1 73 ? -1.271 -12.244 3.190 1.00 84.94 73 PHE A N 1
ATOM 591 C CA . PHE A 1 73 ? -0.656 -12.828 4.384 1.00 84.94 73 PHE A CA 1
ATOM 592 C C . PHE A 1 73 ? -0.961 -12.006 5.642 1.00 84.94 73 PHE A C 1
ATOM 594 O O . PHE A 1 73 ? -1.405 -12.552 6.650 1.00 84.94 73 PHE A O 1
ATOM 601 N N . ASN A 1 74 ? -0.805 -10.684 5.556 1.00 80.56 74 ASN A N 1
ATOM 602 C CA . ASN A 1 74 ? -1.008 -9.772 6.682 1.00 80.56 74 ASN A CA 1
ATOM 603 C C . ASN A 1 74 ? -2.480 -9.371 6.896 1.00 80.56 74 ASN A C 1
ATOM 605 O O . ASN A 1 74 ? -2.776 -8.591 7.799 1.00 80.56 74 ASN A O 1
ATOM 609 N N . LYS A 1 75 ? -3.415 -9.887 6.082 1.00 77.94 75 LYS A N 1
ATOM 610 C CA . LYS A 1 75 ? -4.852 -9.554 6.129 1.00 77.94 75 LYS A CA 1
ATOM 611 C C . LYS A 1 75 ? -5.120 -8.041 6.093 1.00 77.94 75 LYS A C 1
ATOM 613 O O . LYS A 1 75 ? -6.027 -7.544 6.756 1.00 77.94 75 LYS A O 1
ATOM 618 N N . LEU A 1 76 ? -4.362 -7.309 5.274 1.00 73.62 76 LEU A N 1
ATOM 619 C CA . LEU A 1 76 ? -4.446 -5.840 5.149 1.00 73.62 76 LEU A CA 1
ATOM 620 C C . LEU A 1 76 ? -5.614 -5.378 4.263 1.00 73.62 76 LEU A C 1
ATOM 622 O O . LEU A 1 76 ? -5.770 -4.195 3.965 1.00 73.62 76 LEU A O 1
ATOM 626 N N . ILE A 1 77 ? -6.437 -6.328 3.817 1.00 61.25 77 ILE A N 1
ATOM 627 C CA . ILE A 1 77 ? -7.555 -6.133 2.900 1.00 61.25 77 ILE A CA 1
ATOM 628 C C . ILE A 1 77 ? -8.754 -5.594 3.682 1.00 61.25 77 ILE A C 1
ATOM 630 O O . ILE A 1 77 ? -9.720 -6.301 3.952 1.00 61.25 77 ILE A O 1
ATOM 634 N N . PHE A 1 78 ? -8.729 -4.311 4.021 1.00 58.91 78 PHE A N 1
ATOM 635 C CA . PHE A 1 78 ? -9.975 -3.576 4.210 1.00 58.91 78 PHE A CA 1
ATOM 636 C C . PHE A 1 78 ? -10.325 -2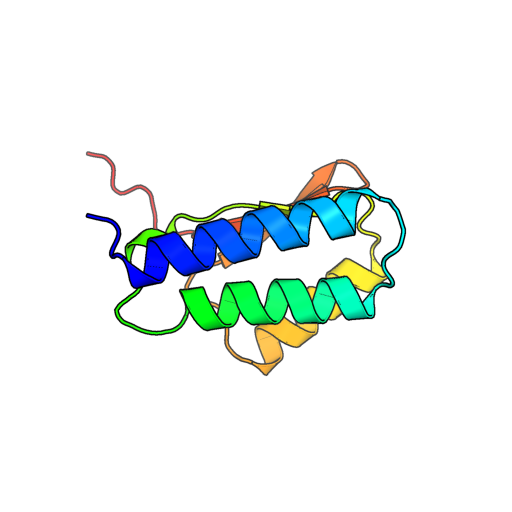.896 2.891 1.00 58.91 78 PHE A C 1
ATOM 638 O O . PHE A 1 78 ? -9.918 -1.769 2.643 1.00 58.91 78 PHE A O 1
ATOM 645 N N . ASN A 1 79 ? -11.062 -3.605 2.031 1.00 61.06 79 ASN A N 1
ATOM 646 C CA . ASN A 1 79 ? -11.607 -3.107 0.762 1.00 61.06 79 ASN A CA 1
ATOM 647 C C . ASN A 1 79 ? -10.589 -2.604 -0.280 1.00 61.06 79 ASN A C 1
ATOM 649 O O . ASN A 1 79 ? -11.012 -2.059 -1.289 1.00 61.06 79 ASN A O 1
ATOM 653 N N . TYR A 1 80 ? -9.278 -2.786 -0.124 1.00 60.38 80 TYR A N 1
ATOM 654 C CA . TYR A 1 80 ? -8.339 -2.300 -1.138 1.00 60.38 80 TYR A CA 1
ATOM 655 C C . TYR A 1 80 ? -8.303 -3.186 -2.388 1.00 60.38 80 TYR A C 1
ATOM 657 O O . TYR A 1 80 ? -8.131 -4.400 -2.292 1.00 60.38 80 TYR A O 1
ATOM 665 N N . ILE A 1 81 ? -8.434 -2.574 -3.567 1.00 63.09 81 ILE A N 1
ATOM 666 C CA . ILE A 1 81 ? -8.179 -3.237 -4.854 1.00 63.09 81 ILE A CA 1
ATOM 667 C C . ILE A 1 81 ? -6.824 -2.763 -5.366 1.00 63.09 81 ILE A C 1
ATOM 669 O O . ILE A 1 81 ? -6.562 -1.562 -5.437 1.00 63.09 81 ILE A O 1
ATOM 673 N N . ILE A 1 82 ? -5.995 -3.727 -5.757 1.00 65.56 82 ILE A N 1
ATOM 674 C CA . ILE A 1 82 ? -4.768 -3.506 -6.514 1.00 65.56 82 ILE A CA 1
ATOM 675 C C . ILE A 1 82 ? -5.131 -3.637 -7.990 1.00 65.56 82 ILE A C 1
ATOM 677 O O . ILE A 1 82 ? -5.508 -4.723 -8.433 1.00 65.56 82 ILE A O 1
ATOM 681 N N . LYS A 1 83 ? -5.042 -2.550 -8.757 1.00 67.19 83 LYS A N 1
ATOM 682 C CA . LYS A 1 83 ? -5.305 -2.574 -10.200 1.00 67.19 83 LYS A CA 1
ATOM 683 C C . LYS A 1 83 ? -4.091 -2.073 -10.965 1.00 67.19 83 LYS A C 1
ATOM 685 O O . LYS A 1 83 ? -3.572 -0.999 -10.673 1.00 67.19 83 LYS A O 1
ATOM 690 N N . ARG A 1 84 ? -3.668 -2.839 -11.969 1.00 61.09 84 ARG A N 1
ATOM 691 C CA . ARG A 1 84 ? -2.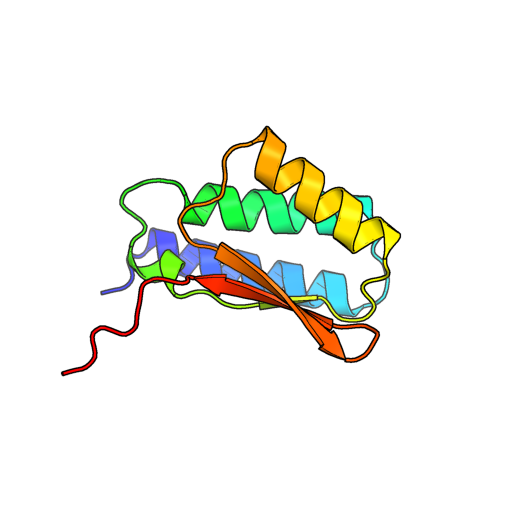671 -2.393 -12.943 1.00 61.09 84 ARG A CA 1
ATOM 692 C C . ARG A 1 84 ? -3.337 -1.416 -13.910 1.00 61.09 84 ARG A C 1
ATOM 694 O O . ARG A 1 84 ? -4.361 -1.737 -14.514 1.00 61.09 84 ARG A O 1
ATOM 701 N N . LEU A 1 85 ? -2.782 -0.219 -14.008 1.00 55.19 85 LEU A N 1
ATOM 702 C CA . LEU A 1 85 ? -3.175 0.825 -14.947 1.00 55.19 85 LEU A CA 1
ATOM 703 C C . LEU A 1 85 ? -1.909 1.122 -15.746 1.00 55.19 85 LEU A C 1
ATOM 705 O O . LEU A 1 85 ? -0.974 1.706 -15.211 1.00 55.19 85 LEU A O 1
ATOM 709 N N . PHE A 1 86 ? -1.874 0.667 -16.998 1.00 53.31 86 PHE A N 1
ATOM 710 C CA . PHE A 1 86 ? -0.683 0.657 -17.860 1.00 53.31 86 PHE A CA 1
ATOM 711 C C . PHE A 1 86 ? 0.425 -0.302 -17.391 1.00 53.31 86 PHE A C 1
ATOM 713 O O . PHE A 1 86 ? 0.414 -0.801 -16.265 1.00 53.31 86 PHE A O 1
ATOM 720 N N . ASP A 1 87 ? 1.381 -0.586 -18.277 1.00 55.50 87 ASP A N 1
ATOM 721 C CA . ASP A 1 87 ? 2.354 -1.676 -18.113 1.00 55.50 87 ASP A CA 1
ATOM 722 C C . ASP A 1 87 ? 3.216 -1.574 -16.850 1.00 55.50 87 ASP A C 1
ATOM 724 O O . ASP A 1 87 ? 3.762 -2.578 -16.410 1.00 55.50 87 ASP A O 1
ATOM 728 N N . THR A 1 88 ? 3.310 -0.408 -16.218 1.00 53.25 88 THR A N 1
ATOM 729 C CA . THR A 1 88 ? 4.256 -0.174 -15.123 1.00 53.25 88 THR A CA 1
ATOM 730 C C . THR A 1 88 ? 3.647 0.458 -13.879 1.00 53.25 88 THR A C 1
ATOM 732 O O . THR A 1 88 ? 4.391 0.747 -12.950 1.00 53.25 88 THR A O 1
ATOM 735 N N . THR A 1 89 ? 2.335 0.714 -13.822 1.00 53.25 89 THR A N 1
ATOM 736 C CA . THR A 1 89 ? 1.749 1.438 -12.683 1.00 53.25 89 THR A CA 1
ATOM 737 C C . THR A 1 89 ? 0.664 0.637 -11.973 1.00 53.25 89 THR A C 1
ATOM 739 O O . THR A 1 89 ? -0.313 0.186 -12.570 1.00 53.25 89 THR A O 1
ATOM 742 N N . ILE A 1 90 ? 0.822 0.478 -10.658 1.00 59.19 90 ILE A N 1
ATOM 743 C CA . ILE A 1 90 ? -0.179 -0.144 -9.783 1.00 59.19 90 ILE A CA 1
ATOM 744 C C . ILE A 1 90 ? -0.915 0.941 -9.007 1.00 59.19 90 ILE A C 1
ATOM 746 O O . ILE A 1 90 ? -0.265 1.734 -8.335 1.00 59.19 90 ILE A O 1
ATOM 750 N N . TYR A 1 91 ? -2.247 0.912 -9.026 1.00 57.50 91 TYR A N 1
ATOM 751 C CA . TYR A 1 91 ? -3.101 1.692 -8.133 1.00 57.50 91 TYR A CA 1
ATOM 752 C C . TYR A 1 91 ? -3.585 0.830 -6.977 1.00 57.50 91 TYR A C 1
ATOM 754 O O . TYR A 1 91 ? -4.132 -0.255 -7.187 1.00 57.50 91 TYR A O 1
ATOM 762 N N . ILE A 1 92 ? -3.423 1.348 -5.764 1.00 61.53 92 ILE A N 1
ATOM 763 C CA . ILE A 1 92 ? -3.988 0.773 -4.545 1.00 61.53 92 ILE A CA 1
ATOM 764 C C . ILE A 1 92 ? -5.037 1.760 -4.040 1.00 61.53 92 ILE A C 1
ATOM 766 O O . ILE A 1 92 ? -4.691 2.867 -3.639 1.00 61.53 92 ILE A O 1
ATOM 770 N N . TRP A 1 93 ? -6.317 1.387 -4.111 1.00 63.50 93 TRP A N 1
ATOM 771 C CA . TRP A 1 93 ? -7.440 2.258 -3.728 1.00 63.50 93 TRP A CA 1
ATOM 772 C C . TRP A 1 93 ? -8.477 1.525 -2.870 1.00 63.50 93 TRP A C 1
ATOM 774 O O . TRP A 1 93 ? -8.588 0.303 -2.944 1.00 63.50 93 TRP A O 1
ATOM 784 N N . ASN A 1 94 ? -9.236 2.246 -2.048 1.00 59.00 94 ASN A N 1
ATOM 785 C CA . ASN A 1 94 ? -10.255 1.648 -1.188 1.00 59.00 94 ASN A CA 1
ATOM 786 C C . ASN A 1 94 ? -11.600 1.519 -1.919 1.00 59.00 94 ASN A C 1
ATOM 788 O O . ASN A 1 94 ? -12.182 2.509 -2.347 1.00 59.00 94 ASN A O 1
ATOM 792 N N . ASN A 1 95 ? -12.119 0.297 -2.011 1.00 49.12 95 ASN A N 1
ATOM 793 C CA . ASN A 1 95 ? -13.426 -0.072 -2.553 1.00 49.12 95 ASN A CA 1
ATOM 794 C C . ASN A 1 95 ? -14.545 0.028 -1.502 1.00 49.12 95 ASN A C 1
ATOM 796 O O . ASN A 1 95 ? -15.481 -0.776 -1.476 1.00 49.12 95 ASN A O 1
ATOM 800 N N . THR A 1 96 ? -14.479 0.998 -0.592 1.00 52.50 96 THR A N 1
ATOM 801 C CA . THR A 1 96 ? -15.711 1.516 -0.004 1.00 52.50 96 THR A CA 1
ATOM 802 C C . THR A 1 96 ? -16.528 2.045 -1.166 1.00 52.50 96 THR A C 1
ATOM 804 O O . THR A 1 96 ? -16.174 3.083 -1.722 1.00 52.50 96 THR A O 1
ATOM 807 N N . LYS A 1 97 ? -17.571 1.293 -1.562 1.00 40.72 97 LYS A N 1
ATOM 808 C CA . LYS A 1 97 ? -18.631 1.765 -2.456 1.00 40.72 97 LYS A CA 1
ATOM 809 C C . LYS A 1 97 ? -18.826 3.243 -2.161 1.00 40.72 97 LYS A C 1
ATOM 811 O O . LYS A 1 97 ? -19.170 3.594 -1.032 1.00 40.72 97 LYS A O 1
ATOM 816 N N . LEU A 1 98 ? -18.559 4.078 -3.158 1.00 36.47 98 LEU A N 1
ATOM 817 C CA . LEU A 1 98 ? -19.051 5.439 -3.202 1.00 36.47 98 LEU A CA 1
ATOM 818 C C . LEU A 1 98 ? -20.583 5.324 -3.151 1.00 36.47 98 LEU A C 1
ATOM 820 O O . LEU A 1 98 ? -21.248 5.301 -4.175 1.00 36.47 98 LEU A O 1
ATOM 824 N N . LEU A 1 99 ? -21.136 5.170 -1.945 1.00 29.92 99 LEU A N 1
ATOM 825 C CA . LEU A 1 99 ? -22.483 5.593 -1.589 1.00 29.92 99 LEU A CA 1
ATOM 826 C C . LEU A 1 99 ? -22.424 7.121 -1.581 1.00 29.92 99 LEU A C 1
ATOM 828 O O . LEU A 1 99 ? -22.423 7.758 -0.533 1.00 29.92 99 LEU A O 1
ATOM 832 N N . PHE A 1 100 ? -22.248 7.692 -2.767 1.00 28.67 100 PHE A N 1
ATOM 833 C CA . PHE A 1 100 ? -22.674 9.048 -3.024 1.00 28.67 100 PHE A CA 1
ATOM 834 C C . PHE A 1 100 ? -24.113 8.927 -3.518 1.00 28.67 100 PHE A C 1
ATOM 836 O O . PHE A 1 100 ? -24.400 8.126 -4.409 1.00 28.67 100 PHE A O 1
ATOM 843 N N . LEU A 1 101 ? -24.970 9.631 -2.781 1.00 31.92 101 LEU A N 1
ATOM 844 C CA . LEU A 1 101 ? -26.395 9.870 -2.988 1.00 31.92 101 LEU A CA 1
ATOM 845 C C . LEU A 1 101 ? -26.778 10.053 -4.460 1.00 31.92 101 LEU A C 1
ATOM 847 O O . LEU A 1 101 ? -26.014 10.738 -5.177 1.00 31.92 101 LEU A O 1
#

Secondary structure (DSSP, 8-state):
---HHHHHHHHHHHHHHHHHHTT---HHHHHHHHHHHHHHHHSTT-TTGGG--EEETT--HHHHHHHHHHHHHTT--SSEEEEE-STT-EEEEE-------

pLDDT: mean 71.13, std 13.48, range [28.67, 86.81]